Protein AF-A0A950AM14-F1 (afdb_monomer_lite)

Sequence (56 aa):
MEVDCQAWMREAISDEELAIRLYGKIPKEFLLDRELLISRLWRSPETWKLAPVLTR

Secondary structure (DSSP, 8-state):
-EEEHHHHHHHHHHTHHHHHHTTTTS-HHHHHHHHHHHHHHTTS-SEEEPPP----

Radius of gyration: 14.87 Å; chains: 1; bounding box: 26×34×42 Å

Foldseek 3Di:
DKDQLVVVLVVLVVCPVVCVVCPVVDDCVVVVVSVVSNVVSVVDPRMDDDDPPPDD

Structure (mmCIF, N/CA/C/O backbone):
data_AF-A0A950AM14-F1
#
_entry.id   AF-A0A950AM14-F1
#
loop_
_atom_site.group_PDB
_atom_site.id
_atom_site.type_symbol
_atom_site.label_atom_id
_atom_site.label_alt_id
_atom_site.label_comp_id
_atom_site.label_asym_id
_atom_site.label_entity_id
_atom_site.label_seq_id
_atom_site.pdbx_PDB_ins_code
_atom_site.Cartn_x
_atom_site.Cartn_y
_atom_site.Cartn_z
_atom_site.occupancy
_atom_site.B_iso_or_equiv
_atom_site.auth_seq_id
_atom_site.auth_comp_id
_atom_site.auth_asym_id
_atom_site.auth_atom_id
_atom_site.pdbx_PDB_model_num
ATOM 1 N N . MET A 1 1 ? 0.801 -4.038 -20.014 1.00 77.62 1 MET A N 1
ATOM 2 C CA . MET A 1 1 ? 0.570 -3.131 -18.868 1.00 77.62 1 MET A CA 1
ATOM 3 C C . MET A 1 1 ? 1.891 -2.954 -18.141 1.00 77.62 1 MET A C 1
ATOM 5 O O . MET A 1 1 ? 2.603 -3.946 -17.995 1.00 77.62 1 MET A O 1
ATOM 9 N N . GLU A 1 2 ? 2.218 -1.723 -17.754 1.00 86.38 2 GLU A N 1
ATOM 10 C CA . G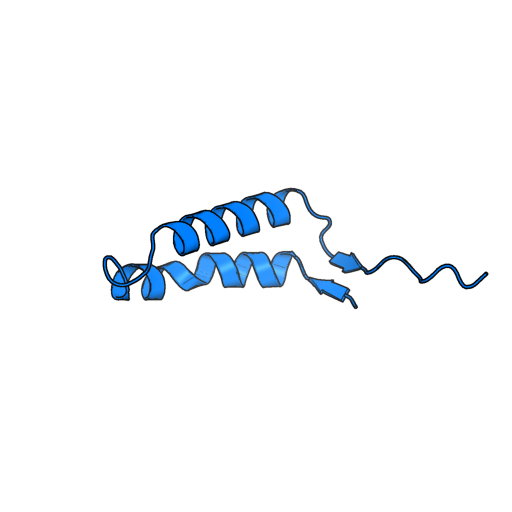LU A 1 2 ? 3.465 -1.330 -17.084 1.00 86.38 2 GLU A CA 1
ATOM 11 C C . GLU A 1 2 ? 3.108 -0.491 -15.854 1.00 86.38 2 GLU A C 1
ATOM 13 O O . GLU A 1 2 ? 2.219 0.356 -15.935 1.00 86.38 2 GLU A O 1
ATOM 18 N N . VAL A 1 3 ? 3.740 -0.7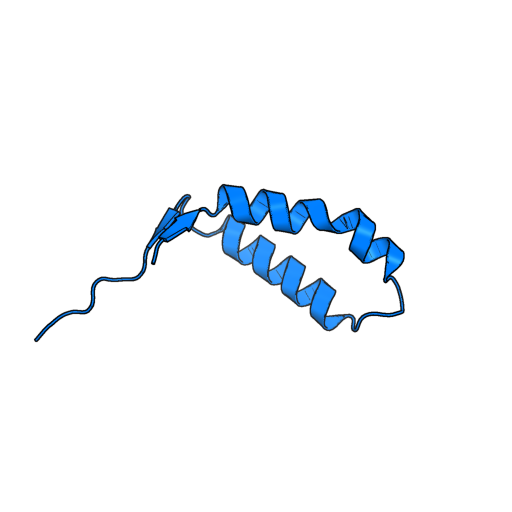72 -14.717 1.00 87.94 3 VAL A N 1
ATOM 19 C CA . VAL A 1 3 ? 3.497 -0.094 -13.438 1.00 87.94 3 VAL A CA 1
ATOM 20 C C . VAL A 1 3 ? 4.828 0.424 -12.908 1.00 87.94 3 VAL A C 1
ATOM 22 O O . VAL A 1 3 ? 5.764 -0.355 -12.736 1.00 87.94 3 VAL A O 1
ATOM 25 N N . ASP A 1 4 ? 4.898 1.727 -12.637 1.00 93.25 4 ASP A N 1
ATOM 26 C CA . ASP A 1 4 ? 6.027 2.364 -11.954 1.00 93.25 4 ASP A CA 1
ATOM 27 C C . ASP A 1 4 ? 5.865 2.189 -10.438 1.00 93.25 4 ASP A C 1
ATOM 29 O O . ASP A 1 4 ? 4.990 2.792 -9.808 1.00 93.25 4 ASP A O 1
ATOM 33 N N . CYS A 1 5 ? 6.716 1.353 -9.842 1.00 91.81 5 CYS A N 1
ATOM 34 C CA . CYS A 1 5 ? 6.640 1.041 -8.421 1.00 91.81 5 CYS A CA 1
ATOM 35 C C . CYS A 1 5 ? 7.063 2.219 -7.532 1.00 91.81 5 CYS A C 1
ATOM 37 O O . CYS A 1 5 ? 6.562 2.338 -6.415 1.00 91.81 5 CYS A O 1
ATOM 39 N N . GLN A 1 6 ? 7.934 3.110 -8.012 1.00 91.06 6 GLN A N 1
ATOM 40 C CA . GLN A 1 6 ? 8.365 4.290 -7.259 1.00 91.06 6 GLN A CA 1
ATOM 41 C C . GLN A 1 6 ? 7.268 5.350 -7.209 1.00 91.06 6 GLN A C 1
ATOM 43 O O . GLN A 1 6 ? 7.044 5.963 -6.163 1.00 91.06 6 GLN A O 1
ATOM 48 N N . ALA A 1 7 ? 6.548 5.548 -8.314 1.00 92.19 7 ALA A N 1
ATOM 49 C CA . ALA A 1 7 ? 5.375 6.416 -8.336 1.00 92.19 7 ALA A CA 1
ATOM 50 C C . ALA A 1 7 ? 4.301 5.926 -7.353 1.00 92.19 7 ALA A C 1
ATOM 52 O O . ALA A 1 7 ? 3.830 6.699 -6.522 1.00 92.19 7 ALA A O 1
ATOM 53 N N . TRP A 1 8 ? 4.002 4.627 -7.376 1.00 91.00 8 TRP A N 1
ATOM 54 C CA . TRP A 1 8 ? 3.016 4.020 -6.480 1.00 91.00 8 TRP A CA 1
ATOM 55 C C . TRP A 1 8 ? 3.436 4.045 -5.011 1.00 91.00 8 TRP A C 1
ATOM 57 O O . TRP A 1 8 ? 2.597 4.257 -4.141 1.00 91.00 8 TRP A O 1
ATOM 67 N N . MET A 1 9 ? 4.728 3.870 -4.719 1.00 90.81 9 MET A N 1
ATOM 68 C CA . MET A 1 9 ? 5.247 3.993 -3.356 1.00 90.81 9 MET A CA 1
ATOM 69 C C . MET A 1 9 ? 5.014 5.405 -2.802 1.00 90.81 9 MET A C 1
ATOM 71 O O . MET A 1 9 ? 4.543 5.553 -1.676 1.00 90.81 9 MET A O 1
ATOM 75 N N . ARG A 1 10 ? 5.297 6.446 -3.600 1.00 90.69 10 ARG A N 1
ATOM 76 C CA . ARG A 1 10 ? 5.049 7.842 -3.202 1.00 90.69 10 ARG A CA 1
ATOM 77 C C . ARG A 1 10 ? 3.574 8.093 -2.921 1.00 90.69 10 ARG A C 1
ATOM 79 O O . ARG A 1 10 ? 3.248 8.731 -1.926 1.00 90.69 10 ARG A O 1
ATOM 86 N N . GLU A 1 11 ? 2.701 7.576 -3.774 1.00 89.94 11 GLU A N 1
ATOM 87 C CA . GLU A 1 11 ? 1.262 7.772 -3.636 1.00 89.94 11 GLU A CA 1
ATOM 88 C C . GLU A 1 11 ? 0.703 7.049 -2.408 1.00 89.94 11 GLU A C 1
ATOM 90 O O . GLU A 1 11 ? 0.022 7.670 -1.593 1.00 89.94 11 GLU A O 1
ATOM 95 N N . ALA A 1 12 ? 1.097 5.790 -2.192 1.00 87.88 12 ALA A N 1
ATOM 96 C CA . ALA A 1 12 ? 0.730 5.041 -0.995 1.00 87.88 12 ALA A CA 1
ATOM 97 C C . ALA A 1 12 ? 1.152 5.778 0.287 1.00 87.88 12 ALA A C 1
ATOM 99 O O . ALA A 1 12 ? 0.361 5.876 1.221 1.00 87.88 12 ALA A O 1
ATOM 100 N N . ILE A 1 13 ? 2.362 6.345 0.329 1.00 84.56 13 ILE A N 1
ATOM 101 C CA . ILE A 1 13 ? 2.864 7.097 1.491 1.00 84.56 13 ILE A CA 1
ATOM 102 C C . ILE A 1 13 ? 2.134 8.440 1.658 1.00 84.56 13 ILE A C 1
ATOM 104 O O . ILE A 1 13 ? 1.882 8.849 2.786 1.00 84.56 13 ILE A O 1
ATOM 108 N N . SER A 1 14 ? 1.728 9.096 0.567 1.00 84.12 14 SER A N 1
ATOM 109 C CA . SER A 1 14 ? 1.073 10.415 0.612 1.00 84.12 14 SER A CA 1
ATOM 110 C C . SER A 1 14 ? -0.288 10.435 1.324 1.00 84.12 14 SER A C 1
ATOM 112 O O . SER A 1 14 ? -0.743 11.494 1.752 1.00 84.12 14 SER A O 1
ATOM 114 N N . ASP A 1 15 ? -0.915 9.271 1.500 1.00 76.25 15 ASP A N 1
ATOM 115 C CA . ASP A 1 15 ? -2.285 9.133 2.008 1.00 76.25 15 ASP A CA 1
ATOM 116 C C . ASP A 1 15 ? -2.425 9.241 3.546 1.00 76.25 15 ASP A C 1
ATOM 118 O O . ASP A 1 15 ? -3.498 9.021 4.112 1.00 76.25 15 ASP A O 1
ATOM 122 N N . GLU A 1 16 ? -1.350 9.582 4.265 1.00 75.81 16 GLU A N 1
ATOM 123 C CA . GLU A 1 16 ? -1.364 9.650 5.735 1.00 75.81 16 GLU A CA 1
ATOM 124 C C . GLU A 1 16 ? -2.348 10.695 6.285 1.00 75.81 16 GLU A C 1
ATOM 126 O O . GLU A 1 16 ? -3.031 10.444 7.281 1.00 75.81 16 GLU A O 1
ATOM 131 N N . GLU A 1 17 ? -2.491 11.847 5.625 1.00 82.44 17 GLU A N 1
ATOM 132 C CA . GLU A 1 17 ? -3.408 12.895 6.087 1.00 82.44 17 GLU A CA 1
ATOM 133 C C . GLU A 1 17 ? -4.880 12.467 5.959 1.00 82.44 17 GLU A C 1
ATOM 135 O O . GLU A 1 17 ? -5.693 12.702 6.861 1.00 82.44 17 GLU A O 1
ATOM 140 N N . LEU A 1 18 ? -5.236 11.803 4.856 1.00 83.06 18 LEU A N 1
ATOM 141 C CA . LEU A 1 18 ? -6.590 11.300 4.638 1.00 83.06 18 LEU A CA 1
ATOM 142 C C . LEU A 1 18 ? -6.906 10.146 5.595 1.00 83.06 18 LEU A C 1
ATOM 144 O O . LEU A 1 18 ? -7.998 10.117 6.170 1.00 83.06 18 LEU A O 1
ATOM 148 N N . ALA A 1 19 ? -5.943 9.251 5.831 1.00 81.31 19 ALA A N 1
ATOM 149 C CA . ALA A 1 19 ? -6.079 8.159 6.789 1.00 81.31 19 ALA A CA 1
ATOM 150 C C . ALA A 1 19 ? -6.395 8.672 8.206 1.00 81.31 19 ALA A C 1
ATOM 152 O O . ALA A 1 19 ? -7.261 8.115 8.883 1.00 81.31 19 ALA A O 1
ATOM 153 N N . ILE A 1 20 ? -5.771 9.777 8.635 1.00 83.69 20 ILE A N 1
ATOM 154 C CA . ILE A 1 20 ? -6.060 10.421 9.928 1.00 83.69 20 ILE A CA 1
ATOM 155 C C . ILE A 1 20 ? -7.467 11.033 9.948 1.00 83.69 20 ILE A C 1
ATOM 157 O O . ILE A 1 20 ? -8.210 10.848 10.912 1.00 83.69 20 ILE A O 1
ATOM 161 N N . ARG A 1 21 ? -7.882 11.732 8.883 1.00 87.62 21 ARG A N 1
ATOM 162 C CA . ARG A 1 21 ? -9.236 12.324 8.789 1.00 87.62 21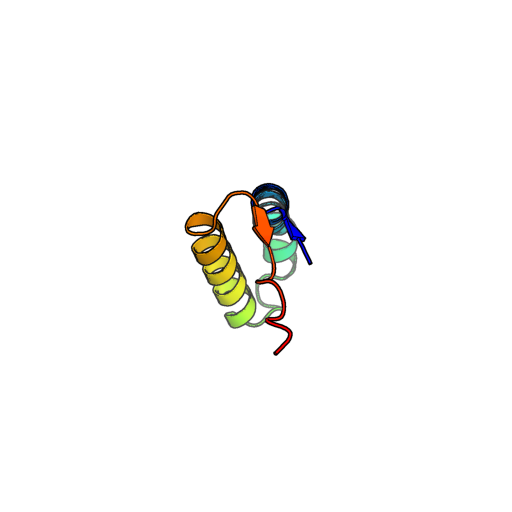 ARG A CA 1
ATOM 163 C C . ARG A 1 21 ? -10.345 11.271 8.824 1.00 87.62 21 ARG A C 1
ATOM 165 O O . ARG A 1 21 ? -11.457 11.543 9.284 1.00 87.62 21 ARG A O 1
ATOM 172 N N . LEU A 1 22 ? -10.041 10.081 8.322 1.00 88.06 22 LEU A N 1
ATOM 173 C CA . LEU A 1 22 ? -10.935 8.931 8.291 1.00 88.06 22 LEU A CA 1
ATOM 174 C C . LEU A 1 22 ? -10.719 7.974 9.470 1.00 88.06 22 LEU A C 1
ATOM 176 O O . LEU A 1 22 ? -11.368 6.927 9.528 1.00 88.06 22 LEU A O 1
ATOM 180 N N . TYR A 1 23 ? -9.863 8.325 10.431 1.00 81.19 23 TYR A N 1
ATOM 181 C CA . TYR A 1 23 ? -9.553 7.469 11.568 1.00 81.19 23 TYR A CA 1
ATOM 182 C C . TYR A 1 23 ? -10.822 7.153 12.373 1.00 81.19 23 TYR A C 1
ATOM 184 O O . TYR A 1 23 ? -11.560 8.043 12.798 1.00 81.19 23 TYR A O 1
ATOM 192 N N . GLY A 1 24 ? -11.113 5.859 12.531 1.00 82.00 24 GLY A N 1
ATOM 193 C CA . GLY A 1 24 ? -12.344 5.362 13.159 1.00 82.00 24 GLY A CA 1
ATOM 194 C C . GLY A 1 24 ? -13.584 5.328 12.253 1.00 82.00 24 GLY A C 1
ATOM 195 O O . GLY A 1 24 ? -14.623 4.842 12.692 1.00 82.00 24 GLY A O 1
ATOM 196 N N . LYS A 1 25 ? -13.492 5.804 11.004 1.00 90.81 25 LYS A N 1
ATOM 197 C CA . LYS A 1 25 ? -14.567 5.751 9.991 1.00 90.81 25 LYS A CA 1
ATOM 198 C C . LYS A 1 25 ? -14.312 4.729 8.886 1.00 90.81 25 LYS A C 1
ATOM 200 O O . LYS A 1 25 ? -15.254 4.359 8.190 1.00 90.81 25 LYS A O 1
ATOM 205 N N . ILE A 1 26 ? -13.067 4.285 8.722 1.00 88.62 26 ILE A N 1
ATOM 206 C CA . ILE A 1 26 ? -12.701 3.215 7.790 1.00 88.62 26 ILE A CA 1
ATOM 207 C C . ILE A 1 26 ? -12.416 1.905 8.535 1.00 88.62 26 ILE A C 1
ATOM 209 O O . ILE A 1 26 ? -11.883 1.939 9.651 1.00 88.62 26 ILE A O 1
ATOM 213 N N . PRO A 1 27 ? -12.755 0.748 7.939 1.00 92.00 27 PRO A N 1
ATOM 214 C CA . PRO A 1 27 ? -12.358 -0.551 8.465 1.00 92.00 27 PRO A CA 1
ATOM 215 C C . PRO A 1 27 ? -10.829 -0.677 8.548 1.00 92.00 27 PRO A C 1
ATOM 217 O O . PRO A 1 27 ? -10.099 -0.125 7.721 1.00 92.00 27 PRO A O 1
ATOM 220 N N . LYS A 1 28 ? -10.330 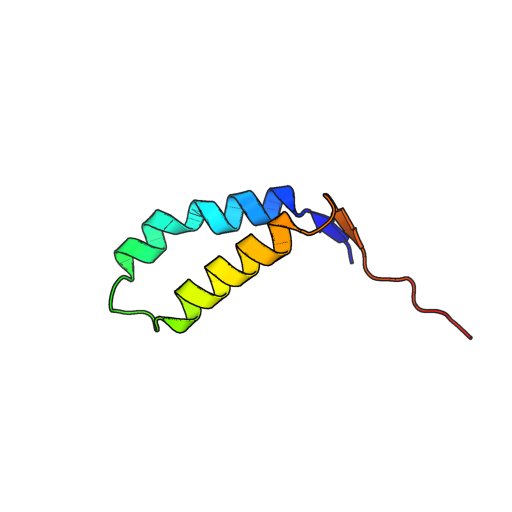-1.406 9.551 1.00 89.12 28 LYS A N 1
ATOM 221 C CA . LYS A 1 28 ? -8.882 -1.553 9.792 1.00 89.12 28 LYS A CA 1
ATOM 222 C C . LYS A 1 28 ? -8.182 -2.326 8.675 1.00 89.12 28 LYS A C 1
ATOM 224 O O . LYS A 1 28 ? -6.987 -2.153 8.468 1.00 89.12 28 LYS A O 1
ATOM 229 N N . GLU A 1 29 ? -8.928 -3.147 7.953 1.00 93.69 29 GLU A N 1
ATOM 230 C CA . GLU A 1 29 ? -8.495 -3.931 6.804 1.00 93.69 29 GLU A CA 1
ATOM 231 C C . GLU A 1 29 ? -7.889 -3.035 5.722 1.00 93.69 29 GLU A C 1
ATOM 233 O O . GLU A 1 29 ? -6.838 -3.370 5.196 1.00 93.69 29 GLU A O 1
ATOM 238 N N . PHE A 1 30 ? -8.452 -1.845 5.479 1.00 88.50 30 PHE A N 1
ATOM 239 C CA . PHE A 1 30 ? -7.904 -0.899 4.499 1.00 88.50 30 PHE A CA 1
ATOM 240 C C . PHE A 1 30 ? -6.511 -0.394 4.883 1.00 88.50 30 PHE A C 1
ATOM 242 O O . PHE A 1 30 ? -5.644 -0.241 4.023 1.00 88.50 30 PHE A O 1
ATOM 249 N N . LEU A 1 31 ? -6.278 -0.165 6.179 1.00 87.50 31 LEU A N 1
ATOM 250 C CA . LEU A 1 31 ? -4.955 0.209 6.674 1.00 87.50 31 LEU A CA 1
ATOM 251 C C . LEU A 1 31 ? -3.972 -0.952 6.478 1.00 87.50 31 LEU A C 1
ATOM 253 O O . LEU A 1 31 ? -2.864 -0.746 5.996 1.00 87.50 31 LEU A O 1
ATOM 257 N N . LEU A 1 32 ? -4.393 -2.180 6.789 1.00 91.81 32 LEU A N 1
ATOM 258 C CA . LEU A 1 32 ? -3.564 -3.376 6.618 1.00 91.81 32 LEU A CA 1
ATOM 259 C C . LEU A 1 32 ? -3.263 -3.680 5.141 1.00 91.81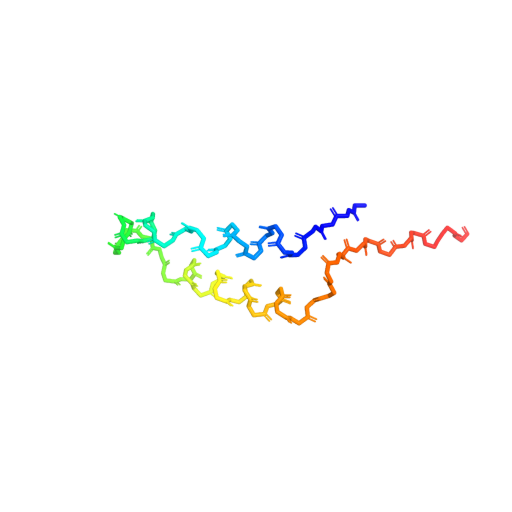 32 LEU A C 1
ATOM 261 O O . LEU A 1 32 ? -2.141 -4.065 4.816 1.00 91.81 32 LEU A O 1
ATOM 265 N N . ASP A 1 33 ? -4.223 -3.470 4.243 1.00 92.38 33 ASP A N 1
ATOM 266 C CA . ASP A 1 33 ? -4.047 -3.638 2.801 1.00 92.38 33 ASP A CA 1
ATOM 267 C C . ASP A 1 33 ? -3.047 -2.626 2.235 1.00 92.38 33 ASP A C 1
ATOM 269 O O . ASP A 1 33 ? -2.208 -2.987 1.405 1.00 92.38 33 ASP A O 1
ATOM 273 N N . ARG A 1 34 ? -3.070 -1.379 2.726 1.00 90.56 34 ARG A N 1
ATOM 274 C CA . ARG A 1 34 ? -2.063 -0.364 2.388 1.00 90.56 34 ARG A CA 1
ATOM 275 C C . ARG A 1 34 ? -0.666 -0.792 2.836 1.00 90.56 34 ARG A C 1
ATOM 277 O O . ARG A 1 34 ? 0.266 -0.752 2.034 1.00 90.56 34 ARG A O 1
ATOM 284 N N . GLU A 1 35 ? -0.516 -1.258 4.074 1.00 91.75 35 GLU A N 1
ATOM 285 C CA . GLU A 1 35 ? 0.773 -1.754 4.577 1.00 91.75 35 GLU A CA 1
ATOM 286 C C . GLU A 1 35 ? 1.274 -2.971 3.781 1.00 91.75 35 GLU A C 1
ATOM 288 O O . GLU A 1 35 ? 2.465 -3.098 3.467 1.00 91.75 35 GLU A O 1
ATOM 293 N N . LEU A 1 36 ? 0.360 -3.858 3.381 1.00 94.44 36 LEU A N 1
ATOM 294 C CA . LEU A 1 36 ? 0.674 -4.995 2.525 1.00 94.44 36 LEU A CA 1
ATOM 295 C C . LEU A 1 36 ? 1.104 -4.550 1.121 1.00 94.44 36 LEU A C 1
ATOM 297 O O . LEU A 1 36 ? 2.055 -5.114 0.571 1.00 94.44 36 LEU A O 1
ATOM 301 N N . LEU A 1 37 ? 0.438 -3.549 0.540 1.00 91.81 37 LEU A N 1
ATOM 302 C CA . LEU A 1 37 ? 0.802 -2.963 -0.750 1.00 91.81 37 LEU A CA 1
ATOM 303 C C . LEU A 1 37 ? 2.212 -2.372 -0.696 1.00 91.81 37 LEU A C 1
ATOM 305 O O . LEU A 1 37 ? 3.045 -2.731 -1.528 1.00 91.81 37 LEU A O 1
ATOM 309 N N . ILE A 1 38 ? 2.509 -1.555 0.315 1.00 92.44 38 ILE A N 1
ATOM 310 C CA . ILE A 1 38 ? 3.844 -0.990 0.548 1.00 92.44 38 ILE A CA 1
ATOM 311 C C . ILE A 1 38 ? 4.877 -2.120 0.648 1.00 92.44 38 ILE A C 1
ATOM 313 O O . ILE A 1 38 ? 5.868 -2.135 -0.083 1.00 92.44 38 ILE A O 1
ATOM 317 N N . SER A 1 39 ? 4.603 -3.144 1.460 1.00 94.06 39 SER A N 1
ATOM 318 C CA . SER A 1 39 ? 5.478 -4.313 1.621 1.00 94.06 39 SER A CA 1
ATOM 319 C C . SER A 1 39 ? 5.704 -5.105 0.325 1.00 94.06 39 SER A C 1
ATOM 321 O O . SER A 1 39 ? 6.728 -5.777 0.169 1.00 94.06 39 SER A O 1
ATOM 323 N N . ARG A 1 40 ? 4.739 -5.112 -0.602 1.00 92.88 40 ARG A N 1
ATOM 324 C CA . ARG A 1 40 ? 4.880 -5.735 -1.929 1.00 92.88 40 ARG A CA 1
ATOM 325 C C . ARG A 1 40 ? 5.711 -4.862 -2.864 1.00 92.88 40 ARG A C 1
ATOM 327 O O . ARG A 1 40 ? 6.602 -5.391 -3.525 1.00 92.88 40 ARG A O 1
ATOM 334 N N . LEU A 1 41 ? 5.464 -3.553 -2.885 1.00 92.00 41 LEU A N 1
ATOM 335 C CA . LEU A 1 41 ? 6.211 -2.594 -3.702 1.00 92.00 41 LEU A CA 1
ATOM 336 C C . LEU A 1 41 ? 7.698 -2.573 -3.328 1.00 92.00 41 LEU A C 1
ATOM 338 O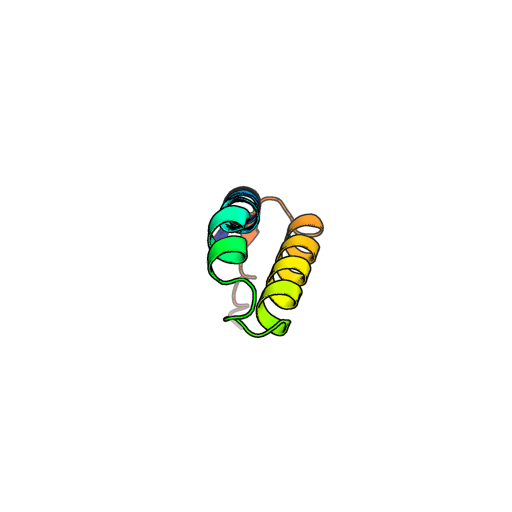 O . LEU A 1 41 ? 8.537 -2.613 -4.218 1.00 92.00 41 LEU A O 1
ATOM 342 N N . TRP A 1 42 ? 8.031 -2.648 -2.035 1.00 90.69 42 TRP A N 1
ATOM 343 C CA . TRP A 1 42 ? 9.419 -2.742 -1.553 1.00 90.69 42 TRP A CA 1
ATOM 344 C C . TRP A 1 42 ? 10.197 -3.949 -2.092 1.00 90.69 42 TRP A C 1
ATOM 346 O O . TRP A 1 42 ? 11.419 -3.904 -2.190 1.00 90.69 42 TRP A O 1
ATOM 356 N N . ARG A 1 43 ? 9.502 -5.043 -2.414 1.00 90.94 43 ARG A N 1
ATOM 357 C CA . ARG A 1 43 ? 10.102 -6.277 -2.949 1.00 90.94 43 ARG A CA 1
ATOM 358 C C . ARG A 1 43 ? 9.977 -6.387 -4.468 1.00 90.94 43 ARG A C 1
ATOM 360 O O . ARG A 1 43 ? 10.434 -7.373 -5.040 1.00 90.94 43 ARG A O 1
ATOM 367 N N . SER A 1 44 ? 9.323 -5.421 -5.106 1.00 89.12 44 SER A N 1
ATOM 368 C CA . SER A 1 44 ? 9.074 -5.415 -6.545 1.00 89.12 44 SER A CA 1
ATOM 369 C C . SER A 1 44 ? 10.201 -4.688 -7.290 1.00 89.12 44 SER A C 1
ATOM 371 O O . SER A 1 44 ? 10.845 -3.810 -6.717 1.00 89.12 44 SER A O 1
ATOM 373 N N . PRO A 1 45 ? 10.461 -5.038 -8.562 1.00 90.50 45 PRO A N 1
ATOM 374 C CA . PRO A 1 45 ? 11.374 -4.269 -9.408 1.00 90.50 45 PRO A CA 1
ATOM 375 C C . PRO A 1 45 ? 10.861 -2.832 -9.608 1.00 90.50 45 PRO A C 1
ATOM 377 O O . PRO A 1 45 ? 9.668 -2.585 -9.470 1.00 90.50 45 PRO A O 1
ATOM 380 N N . GLU A 1 46 ? 11.740 -1.897 -9.993 1.00 89.00 46 GLU A N 1
ATOM 381 C CA . GLU A 1 46 ? 11.383 -0.478 -10.220 1.00 89.00 46 GLU A CA 1
ATOM 382 C C . GLU A 1 46 ? 10.200 -0.302 -11.179 1.00 89.00 46 GLU A C 1
ATOM 384 O O . GLU A 1 46 ? 9.363 0.585 -11.008 1.00 89.00 46 GLU A O 1
ATOM 389 N N . THR A 1 47 ? 10.109 -1.180 -12.174 1.00 89.00 47 THR A N 1
ATOM 390 C CA . THR A 1 47 ? 9.012 -1.214 -13.127 1.00 89.00 47 THR A CA 1
ATOM 391 C C . THR A 1 47 ? 8.484 -2.634 -13.249 1.00 89.00 47 THR A C 1
ATOM 393 O O . THR A 1 47 ? 9.205 -3.549 -13.654 1.00 89.00 47 THR A O 1
ATOM 396 N N . TRP A 1 48 ? 7.203 -2.822 -12.946 1.00 88.12 48 TRP A N 1
ATOM 397 C CA . TRP A 1 48 ? 6.522 -4.093 -13.146 1.00 88.12 48 TRP A CA 1
ATOM 398 C C . TRP A 1 48 ? 5.887 -4.140 -14.536 1.00 88.12 48 TRP A C 1
ATOM 400 O O . TRP A 1 48 ? 5.172 -3.223 -14.940 1.00 88.12 48 TRP A O 1
ATOM 410 N N . LYS A 1 49 ? 6.135 -5.222 -15.276 1.00 87.75 49 LYS A N 1
ATOM 411 C CA . LYS A 1 49 ? 5.582 -5.446 -16.617 1.00 87.75 49 LYS A CA 1
ATOM 412 C C . LYS A 1 49 ? 4.818 -6.755 -16.639 1.00 87.75 49 LYS A C 1
ATOM 414 O O . LYS A 1 49 ? 5.281 -7.760 -16.103 1.00 87.75 49 LYS A O 1
ATOM 419 N N . LEU A 1 50 ? 3.657 -6.739 -17.286 1.00 85.38 50 LEU A N 1
ATOM 420 C CA . LEU A 1 50 ? 2.891 -7.958 -17.511 1.00 85.38 50 LEU A CA 1
ATOM 421 C C . LEU A 1 50 ? 3.723 -8.909 -18.379 1.00 85.38 50 LEU A C 1
ATOM 423 O O . LEU A 1 50 ? 4.278 -8.483 -19.395 1.00 85.38 50 LEU A O 1
ATOM 427 N N . ALA A 1 51 ? 3.804 -10.179 -17.981 1.00 82.69 51 ALA A N 1
ATOM 428 C CA . ALA A 1 51 ? 4.474 -11.184 -18.794 1.00 82.69 51 ALA A CA 1
ATOM 429 C C . ALA A 1 51 ? 3.831 -11.216 -20.193 1.00 82.69 51 ALA A C 1
ATOM 431 O O . ALA A 1 51 ? 2.602 -11.122 -20.298 1.00 82.69 51 ALA A O 1
ATOM 432 N N . PRO A 1 52 ? 4.629 -11.318 -21.269 1.00 81.94 52 PRO A N 1
ATOM 433 C CA . PRO A 1 52 ? 4.073 -11.423 -22.606 1.00 81.94 52 PRO A CA 1
ATOM 434 C C . PRO A 1 52 ? 3.165 -12.654 -22.676 1.00 81.94 52 PRO A C 1
ATOM 436 O O . PRO A 1 52 ? 3.521 -13.727 -22.185 1.00 81.94 52 PRO A O 1
ATOM 439 N N . VAL A 1 53 ? 1.984 -12.496 -23.281 1.00 79.81 53 VAL A N 1
ATOM 440 C CA . VAL A 1 53 ? 1.122 -13.637 -23.600 1.00 79.81 53 VAL A CA 1
ATOM 441 C C . VAL A 1 53 ? 1.916 -14.539 -24.536 1.00 79.81 53 VAL A C 1
ATOM 443 O O . VAL A 1 53 ? 2.261 -14.144 -25.652 1.00 79.81 53 VAL A O 1
ATOM 446 N N . LEU A 1 54 ? 2.240 -15.740 -24.061 1.00 77.62 54 LEU A N 1
ATOM 447 C CA . LEU A 1 54 ? 2.820 -16.783 -24.894 1.00 77.62 54 LEU A CA 1
ATOM 448 C C . LEU A 1 54 ? 1.739 -17.213 -25.885 1.00 77.62 54 LEU A C 1
ATOM 450 O O . LEU A 1 54 ? 0.880 -18.034 -25.572 1.00 77.62 54 LEU A O 1
ATOM 454 N N . THR A 1 55 ? 1.749 -16.590 -27.060 1.00 65.94 55 THR A N 1
ATOM 455 C CA . THR A 1 55 ? 0.913 -17.006 -28.186 1.00 65.94 55 THR A CA 1
ATOM 456 C C . THR A 1 55 ? 1.471 -18.347 -28.651 1.00 65.94 55 THR A C 1
ATOM 458 O O . THR A 1 55 ? 2.628 -18.412 -29.069 1.00 65.94 55 THR A O 1
ATOM 461 N N . ARG A 1 56 ? 0.699 -19.418 -28.466 1.00 60.75 56 ARG A N 1
ATOM 462 C CA . ARG A 1 56 ? 1.034 -20.767 -28.924 1.00 60.75 56 ARG A CA 1
ATOM 463 C C . ARG A 1 56 ? 0.351 -21.045 -30.251 1.00 60.75 56 ARG A C 1
ATOM 465 O O . ARG A 1 56 ? -0.791 -20.559 -30.411 1.00 60.75 56 ARG A O 1
#

pLDDT: mean 86.86, std 6.57, range [60.75, 94.44]